Protein AF-A0A2J6WY31-F1 (afdb_monomer)

Organism: NCBI:txid152260

Nearest PDB structures (foldseek):
  6tn9-assembly1_A  TM=7.460E-01  e=1.253E-01  Homo sapiens
  5ap3-assembly1_A  TM=7.441E-01  e=1.058E-01  Homo sapiens
  3hmo-assembly1_A  TM=7.395E-01  e=1.119E-01  Homo sapiens
  5ei2-assembly1_A  TM=7.445E-01  e=1.758E-01  Homo sapiens
  3byv-assembly1_A  TM=5.896E-01  e=8.076E-01  Toxoplasma gondii

Solvent-accessible surface area (backbone atoms only — not comparable to full-atom values): 6994 Å² total; per-residue (Å²): 140,82,85,80,75,83,77,82,76,85,81,77,67,91,77,74,76,77,62,53,23,27,25,81,85,79,57,51,80,40,54,57,87,50,57,52,31,96,86,77,66,46,66,27,59,50,62,60,94,50,93,86,51,82,62,45,31,37,35,58,46,79,73,47,76,55,100,76,35,38,33,26,34,24,30,41,88,89,62,54,79,43,82,46,72,48,81,71,90,80,66,90,48,72,65,61,40,51,55,50,51,52,54,56,54,56,61,75,79,109

Secondary structure (DSSP, 8-state):
----PPPPP----TT----EEE-TTT--EEETT-SB-TTT--B-SEE-S-TT---EEEEEEEEEEETTEEEEEEE-SS--EEEEEPP----SSHHHHHHHHHHHHHTT--

Sequence (110 aa):
MASHRPSPALNQSPGAEVTSILCPICLKPNLRRARFCQHCGHDVVLNNDQPSDHRRYVITRIIKRGGQGAVYEGIDQDGNIYAIKEMLDRFTDPKERAEAVERFNAEAEL

Foldseek 3Di:
DDDDDDDDPPPPDPPPDQQWFAAPPPGDIDGPPDQADPPPRDGQWDWDPDPPTPWTKGFRAWPDQDPQGTWTWIATPVGDIDIDTDGDQPDPDPVVSVVSVVVVVVVVVD

InterPro domains:
  IPR011009 Protein kinase-like domain superfamily [SSF56112] (46-110)

Mean predicted aligned error: 8.9 Å

Radius of gyration: 17.77 Å; Cα contacts (8 Å, |Δi|>4): 141; chains: 1; bounding box: 35×63×42 Å

Structure (mmCIF, N/CA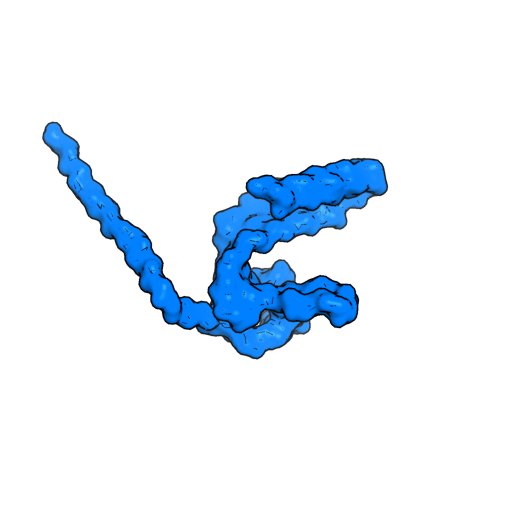/C/O backbone):
data_AF-A0A2J6WY31-F1
#
_entry.id   AF-A0A2J6WY31-F1
#
loop_
_atom_site.group_PDB
_atom_site.id
_atom_site.type_symbol
_atom_site.label_atom_id
_atom_site.label_alt_id
_atom_site.label_comp_id
_atom_site.label_asym_id
_atom_site.label_entity_id
_atom_site.label_seq_id
_atom_site.pdbx_PDB_ins_code
_atom_site.Cartn_x
_atom_site.Cartn_y
_atom_site.Cartn_z
_atom_site.occupancy
_atom_site.B_iso_or_equiv
_atom_site.auth_seq_id
_atom_site.auth_comp_id
_atom_site.auth_asym_id
_atom_site.auth_atom_id
_atom_site.pdbx_PDB_model_num
ATOM 1 N N . MET A 1 1 ? -1.862 44.546 15.085 1.00 41.75 1 MET A N 1
ATOM 2 C CA . MET A 1 1 ? -2.451 43.612 16.068 1.00 41.75 1 MET A CA 1
ATOM 3 C C . MET A 1 1 ? -3.000 42.417 15.301 1.00 41.75 1 MET A C 1
ATOM 5 O O . MET A 1 1 ? -4.084 42.515 14.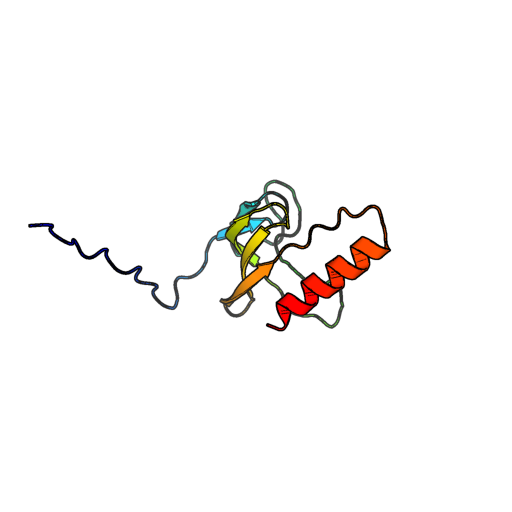748 1.00 41.75 1 MET A O 1
ATOM 9 N N . ALA A 1 2 ? -2.217 41.347 15.156 1.00 37.59 2 ALA A N 1
ATOM 10 C CA . ALA A 1 2 ? -2.643 40.130 14.466 1.00 37.59 2 ALA A CA 1
ATOM 11 C C . ALA A 1 2 ? -2.892 39.050 15.522 1.00 37.59 2 ALA A C 1
ATOM 13 O O . ALA A 1 2 ? -1.960 38.588 16.177 1.00 37.59 2 ALA A O 1
ATOM 14 N N . SER A 1 3 ? -4.162 38.710 15.743 1.00 37.09 3 SER A N 1
ATOM 15 C CA . SER A 1 3 ? -4.558 37.630 16.643 1.00 37.09 3 SER A CA 1
ATOM 16 C C . SER A 1 3 ? -4.146 36.286 16.052 1.00 37.09 3 SER A C 1
ATOM 18 O O . SER A 1 3 ? -4.791 35.781 15.134 1.00 37.09 3 SER A O 1
ATOM 20 N N . HIS A 1 4 ? -3.102 35.678 16.611 1.00 39.62 4 HIS A N 1
ATOM 21 C CA . HIS A 1 4 ? -2.869 34.249 16.452 1.00 39.62 4 HIS A CA 1
ATOM 22 C C . HIS A 1 4 ? -3.954 33.487 17.216 1.00 39.62 4 HIS A C 1
ATOM 24 O O . HIS A 1 4 ? -3.987 33.487 18.444 1.00 39.62 4 HIS A O 1
ATOM 30 N N . ARG A 1 5 ? -4.859 32.841 16.477 1.00 43.09 5 ARG A N 1
ATOM 31 C CA . ARG A 1 5 ? -5.682 31.760 17.022 1.00 43.09 5 ARG A CA 1
ATOM 32 C C . ARG A 1 5 ? -4.810 30.503 17.095 1.00 43.09 5 ARG A C 1
ATOM 34 O O . ARG A 1 5 ? -4.271 30.113 16.058 1.00 43.09 5 ARG A O 1
ATOM 41 N N . PRO A 1 6 ? -4.662 29.855 18.259 1.00 41.66 6 PRO A N 1
ATOM 42 C CA . PRO A 1 6 ? -4.061 28.533 18.301 1.00 41.66 6 PRO A CA 1
ATOM 43 C C . PRO A 1 6 ? -5.003 27.546 17.596 1.00 41.66 6 PRO A C 1
ATOM 45 O O . PRO A 1 6 ? -6.194 27.478 17.899 1.00 41.66 6 PRO A O 1
ATOM 48 N N . SER A 1 7 ? -4.471 26.820 16.611 1.00 50.03 7 SER A N 1
ATOM 49 C CA . SER A 1 7 ? -5.164 25.681 16.001 1.00 50.03 7 SER A CA 1
ATOM 50 C C . SER A 1 7 ? -5.282 24.566 17.045 1.00 50.03 7 SER A C 1
ATOM 52 O O . SER A 1 7 ? -4.292 24.301 17.730 1.00 50.03 7 SER A O 1
ATOM 54 N N . PRO A 1 8 ? -6.446 23.914 17.206 1.00 44.41 8 PRO A N 1
ATOM 55 C CA . PRO A 1 8 ? -6.565 22.811 18.144 1.00 44.41 8 PRO A CA 1
ATOM 56 C C . PRO A 1 8 ? -5.715 21.643 17.642 1.00 44.41 8 PRO A C 1
ATOM 58 O O . PRO A 1 8 ? -5.865 21.182 16.510 1.00 44.41 8 PRO A O 1
ATOM 61 N N . ALA A 1 9 ? -4.790 21.208 18.495 1.00 42.41 9 ALA A N 1
ATOM 62 C CA . ALA A 1 9 ? -3.976 20.024 18.298 1.00 42.41 9 ALA A CA 1
ATOM 63 C C . ALA A 1 9 ? -4.865 18.828 17.923 1.00 42.41 9 ALA A C 1
ATOM 65 O O . ALA A 1 9 ? -5.881 18.570 18.572 1.00 42.41 9 ALA A O 1
ATOM 66 N N . LEU A 1 10 ? -4.471 18.105 16.872 1.00 44.62 10 LEU A N 1
ATOM 67 C CA . LEU A 1 10 ? -5.038 16.808 16.521 1.00 44.62 10 LEU A CA 1
ATOM 68 C C . LEU A 1 10 ? -4.778 15.852 17.688 1.00 44.62 10 LEU A C 1
ATOM 70 O O . LEU A 1 10 ? -3.690 15.300 17.830 1.00 44.62 10 LEU A O 1
ATOM 74 N N . ASN A 1 11 ? -5.782 15.715 18.547 1.00 43.00 11 ASN A N 1
ATOM 75 C CA . ASN A 1 11 ? -5.812 14.781 19.657 1.00 43.00 11 ASN A CA 1
ATOM 76 C C . ASN A 1 11 ? -5.900 13.357 19.088 1.00 43.00 11 ASN A C 1
ATOM 78 O O . ASN A 1 11 ? -6.990 12.845 18.839 1.00 43.00 11 ASN A O 1
ATOM 82 N N . GLN A 1 12 ? -4.753 12.742 18.801 1.00 46.56 12 GLN A N 1
ATOM 83 C CA . GLN A 1 12 ? -4.685 11.331 18.434 1.00 46.56 12 GLN A CA 1
ATOM 84 C C . GLN A 1 12 ? -4.733 10.515 19.724 1.00 46.56 12 GLN A C 1
ATOM 86 O O . GLN A 1 12 ? -3.721 10.309 20.389 1.00 46.56 12 GLN A O 1
ATOM 91 N N . SER A 1 13 ? -5.939 10.099 20.109 1.00 45.62 13 SER A N 1
ATOM 92 C CA . SER A 1 13 ? -6.132 9.129 21.182 1.00 45.62 13 SER A CA 1
ATOM 93 C C . SER A 1 13 ? -5.458 7.804 20.795 1.00 45.62 13 SER A C 1
ATOM 95 O O . SER A 1 13 ? -5.777 7.261 19.733 1.00 45.62 13 SER A O 1
ATOM 97 N N . PRO A 1 14 ? -4.552 7.253 21.621 1.00 43.06 14 PRO A N 1
ATOM 98 C CA . PRO A 1 14 ? -3.996 5.931 21.378 1.00 43.06 14 PRO A CA 1
ATOM 99 C C . PRO A 1 14 ? -5.109 4.906 21.631 1.00 43.06 14 PRO A C 1
ATOM 101 O O . PRO A 1 14 ? -5.586 4.771 22.755 1.00 43.06 14 PRO A O 1
ATOM 104 N N . GLY A 1 15 ? -5.572 4.233 20.574 1.00 49.56 15 GLY A N 1
ATOM 105 C CA . GLY A 1 15 ? -6.553 3.144 20.676 1.00 49.56 15 GLY A CA 1
ATOM 106 C C . GLY A 1 15 ? -7.874 3.334 19.927 1.00 49.56 15 GLY A C 1
ATOM 107 O O . GLY A 1 15 ? -8.806 2.574 20.180 1.00 49.56 15 GLY A O 1
ATOM 108 N N . ALA A 1 16 ? -7.999 4.306 19.015 1.00 57.19 16 ALA A N 1
ATOM 109 C CA . ALA A 1 16 ? -9.161 4.338 18.126 1.00 57.19 16 ALA A CA 1
ATOM 110 C C . ALA A 1 16 ? -9.137 3.089 17.226 1.00 57.19 16 ALA A C 1
ATOM 112 O O . ALA A 1 16 ? -8.269 2.953 16.365 1.00 57.19 16 ALA A O 1
ATOM 113 N N . GLU A 1 17 ? -10.061 2.155 17.460 1.00 76.94 17 GLU A N 1
ATOM 114 C CA . GLU A 1 17 ? -10.167 0.939 16.661 1.00 76.94 17 GLU A CA 1
ATOM 115 C C . GLU A 1 17 ? -10.433 1.323 15.198 1.00 76.94 17 GLU A C 1
ATOM 117 O O . GLU A 1 17 ? -11.441 1.951 14.867 1.00 76.94 17 GLU A O 1
ATOM 122 N N . VAL A 1 18 ? -9.517 0.961 14.301 1.00 84.94 18 VAL A N 1
ATOM 123 C CA . VAL A 1 18 ? -9.741 1.103 12.862 1.00 84.94 18 VAL A CA 1
ATOM 124 C C . VAL A 1 18 ? -10.913 0.196 12.494 1.00 84.94 18 VAL A C 1
ATOM 126 O O . VAL A 1 18 ? -10.842 -1.007 12.689 1.00 84.94 18 VAL A O 1
ATOM 129 N N . THR A 1 19 ? -12.009 0.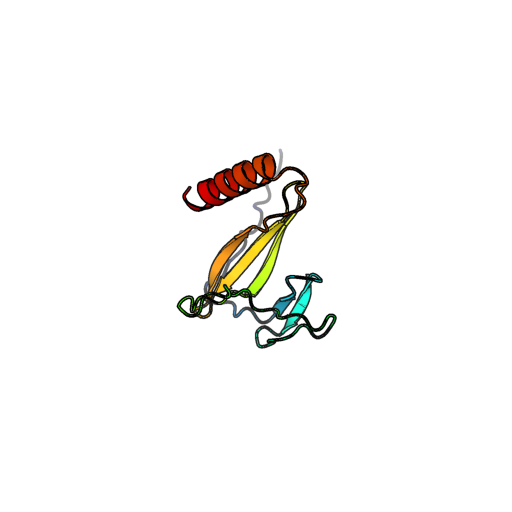732 11.965 1.00 91.50 19 THR A N 1
ATOM 130 C CA . THR A 1 19 ? -13.186 -0.077 11.574 1.00 91.50 19 THR A CA 1
ATOM 131 C C . THR A 1 19 ? -13.343 -0.210 10.059 1.00 91.50 19 THR A C 1
ATOM 133 O O . THR A 1 19 ? -14.063 -1.090 9.575 1.00 91.50 19 THR A O 1
ATOM 136 N N . SER A 1 20 ? -12.625 0.619 9.297 1.00 95.19 20 SER A N 1
ATOM 137 C CA . SER A 1 20 ? -12.658 0.657 7.835 1.00 95.19 20 SER A CA 1
ATOM 138 C C . SER A 1 20 ? -11.254 0.623 7.239 1.00 95.19 20 SER A C 1
ATOM 140 O O . SER A 1 20 ? -10.309 1.141 7.829 1.00 95.19 20 SER A O 1
ATOM 142 N N . ILE A 1 21 ? -11.139 -0.013 6.077 1.00 97.19 21 ILE A N 1
ATOM 143 C CA . ILE A 1 21 ? -9.900 -0.178 5.311 1.00 97.19 21 ILE A CA 1
ATOM 144 C C . ILE A 1 21 ? -10.163 0.139 3.838 1.00 97.19 21 ILE A C 1
ATOM 146 O O . ILE A 1 21 ? -11.312 0.151 3.394 1.00 97.19 21 ILE A O 1
ATOM 150 N N . LEU A 1 22 ? -9.115 0.370 3.057 1.00 97.88 22 LEU A N 1
ATOM 151 C CA . LEU A 1 22 ? -9.197 0.594 1.617 1.00 97.88 22 LEU A CA 1
ATOM 152 C C . LEU A 1 22 ? -8.736 -0.647 0.855 1.00 97.88 22 LEU A C 1
ATOM 154 O O . LEU A 1 22 ? -7.769 -1.304 1.229 1.00 97.88 22 LEU A O 1
ATOM 158 N N . CYS A 1 23 ? -9.406 -0.941 -0.258 1.00 97.19 23 CYS A N 1
ATOM 159 C CA . CYS A 1 23 ? -8.922 -1.948 -1.198 1.00 97.19 23 CYS A CA 1
ATOM 160 C C . CYS A 1 23 ? -7.631 -1.463 -1.887 1.00 97.19 23 CYS A C 1
ATOM 162 O O . CYS A 1 23 ? -7.635 -0.354 -2.420 1.00 97.19 23 CYS A O 1
ATOM 164 N N . PRO A 1 24 ? -6.566 -2.276 -1.9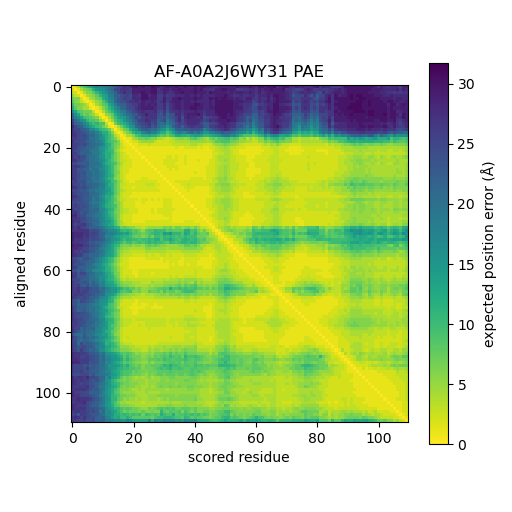80 1.00 94.62 24 PRO A N 1
ATOM 165 C CA . PRO A 1 24 ? -5.319 -1.859 -2.627 1.00 94.62 24 PRO A CA 1
ATOM 166 C C . PRO A 1 24 ? -5.467 -1.639 -4.138 1.00 94.62 24 PRO A C 1
ATOM 168 O O . PRO A 1 24 ? -4.708 -0.879 -4.725 1.00 94.62 24 PRO A O 1
ATOM 171 N N . ILE A 1 25 ? -6.477 -2.252 -4.763 1.00 94.81 25 ILE A N 1
ATOM 172 C CA . ILE A 1 25 ? -6.687 -2.195 -6.214 1.00 94.81 25 ILE A CA 1
ATOM 173 C C . ILE A 1 25 ? -7.609 -1.043 -6.619 1.00 94.81 25 ILE A C 1
ATOM 175 O O . ILE A 1 25 ? -7.283 -0.256 -7.501 1.00 94.81 25 ILE A O 1
ATOM 179 N N . CYS A 1 26 ? -8.783 -0.930 -5.990 1.00 96.50 26 CYS A N 1
ATOM 180 C CA . CYS A 1 26 ? -9.788 0.071 -6.374 1.00 96.50 26 CYS A CA 1
ATOM 181 C C . CYS A 1 26 ? -9.972 1.201 -5.356 1.00 96.50 26 CYS A C 1
ATOM 183 O O . CYS A 1 26 ? -10.711 2.144 -5.633 1.00 96.50 26 CYS A O 1
ATOM 185 N N . LEU A 1 27 ? -9.335 1.099 -4.181 1.00 96.00 27 LEU A N 1
ATOM 186 C CA . LEU A 1 27 ? -9.312 2.110 -3.110 1.00 96.00 27 LEU A CA 1
ATOM 187 C C . LEU A 1 27 ? -10.669 2.433 -2.497 1.00 96.00 27 LEU A C 1
ATOM 189 O O . LEU A 1 27 ? -10.783 3.354 -1.692 1.00 96.00 27 LEU A O 1
ATOM 193 N N . LYS A 1 28 ? -11.706 1.674 -2.851 1.00 97.81 28 LYS A N 1
ATOM 194 C CA . LYS A 1 28 ? -13.013 1.815 -2.224 1.00 97.81 28 LYS A CA 1
ATOM 195 C C . LYS A 1 28 ? -12.962 1.292 -0.782 1.00 97.81 28 LYS A C 1
ATOM 197 O O . LYS A 1 28 ? -12.291 0.278 -0.534 1.00 97.81 28 LYS A O 1
ATOM 202 N N . PRO A 1 29 ? -13.688 1.936 0.149 1.00 97.69 29 PRO A N 1
ATOM 203 C CA . PRO A 1 29 ? -13.772 1.488 1.531 1.00 97.69 29 PRO A CA 1
ATOM 204 C C . PRO A 1 29 ? -14.351 0.077 1.658 1.00 97.69 29 PRO A C 1
ATOM 206 O O . PRO A 1 29 ? -15.258 -0.309 0.921 1.00 97.69 29 PRO A O 1
ATOM 209 N N . ASN A 1 30 ? -13.829 -0.681 2.613 1.00 97.94 30 ASN A N 1
ATOM 210 C CA . ASN A 1 30 ? -14.288 -2.000 3.030 1.00 97.94 30 ASN A CA 1
ATOM 211 C C . ASN A 1 30 ? -14.267 -2.086 4.564 1.00 97.94 30 ASN A C 1
ATOM 213 O O . ASN A 1 30 ? -13.629 -1.277 5.241 1.00 97.94 30 ASN A O 1
ATOM 217 N N . LEU A 1 31 ? -14.969 -3.074 5.122 1.00 96.00 31 LEU A N 1
ATOM 218 C CA . LEU A 1 31 ? -14.899 -3.378 6.555 1.00 96.00 31 LEU A CA 1
ATOM 219 C C . LEU A 1 31 ? -13.498 -3.877 6.917 1.00 96.00 31 LEU A C 1
ATOM 221 O O . LEU A 1 31 ? -12.926 -4.650 6.154 1.00 96.00 31 LEU A O 1
ATOM 225 N N . ARG A 1 32 ? -12.986 -3.545 8.110 1.00 93.12 32 ARG A N 1
ATOM 226 C CA . ARG A 1 32 ? -11.662 -4.028 8.556 1.00 93.12 32 ARG A CA 1
ATOM 227 C C . ARG A 1 32 ? -11.508 -5.552 8.517 1.00 93.12 32 ARG A C 1
ATOM 229 O O . ARG A 1 32 ? -10.431 -6.052 8.231 1.00 93.12 32 ARG A O 1
ATOM 236 N N . ARG A 1 33 ? -12.587 -6.293 8.779 1.00 92.56 33 ARG A N 1
ATOM 237 C CA . ARG A 1 33 ? -12.603 -7.766 8.742 1.00 92.56 33 ARG A CA 1
ATOM 238 C C . ARG A 1 33 ? -12.784 -8.366 7.341 1.00 92.56 33 ARG A C 1
ATOM 240 O O . ARG A 1 33 ? -12.911 -9.582 7.222 1.00 92.56 33 ARG A O 1
ATOM 247 N N . ALA A 1 34 ? -12.919 -7.545 6.299 1.00 94.81 34 ALA A N 1
ATOM 248 C CA . ALA A 1 34 ? -13.090 -8.049 4.944 1.00 94.81 34 ALA A CA 1
ATOM 249 C C . ALA A 1 34 ? -11.785 -8.695 4.466 1.00 94.81 34 ALA A C 1
ATOM 251 O O . ALA A 1 34 ? -10.713 -8.130 4.645 1.00 94.81 34 ALA A O 1
ATOM 252 N N . ARG A 1 35 ? -11.891 -9.866 3.832 1.00 94.25 35 ARG A N 1
ATOM 253 C CA . ARG A 1 35 ? -10.779 -10.487 3.098 1.00 94.25 35 ARG A CA 1
ATOM 254 C C . ARG A 1 35 ? -10.804 -10.125 1.615 1.00 94.25 35 ARG A C 1
ATOM 256 O O . ARG A 1 35 ? -9.765 -9.907 1.020 1.00 94.25 35 ARG A O 1
ATOM 263 N N . PHE A 1 36 ? -11.992 -10.007 1.030 1.00 97.38 36 PHE A N 1
ATOM 264 C CA . PHE A 1 36 ? -12.167 -9.641 -0.374 1.00 97.38 36 PHE A CA 1
ATOM 265 C C . PHE A 1 36 ? -12.927 -8.326 -0.495 1.00 97.38 36 PHE A C 1
ATOM 267 O O . PHE A 1 36 ? -13.847 -8.051 0.278 1.00 97.38 36 PHE A O 1
ATOM 274 N N . CYS A 1 37 ? -12.553 -7.521 -1.485 1.00 98.19 37 CYS A N 1
ATOM 275 C CA . CYS A 1 37 ? -13.199 -6.253 -1.760 1.00 98.19 37 CYS A CA 1
ATOM 276 C C . CYS A 1 37 ? -14.623 -6.476 -2.277 1.00 98.19 37 CYS A C 1
ATOM 278 O O . CYS A 1 37 ? -14.812 -7.086 -3.330 1.00 98.19 37 CYS A O 1
ATOM 280 N N . GLN A 1 38 ? -15.616 -5.869 -1.626 1.00 97.88 38 GLN A N 1
ATOM 281 C CA . GLN A 1 38 ? -17.022 -5.960 -2.046 1.00 97.88 38 GLN A CA 1
ATOM 282 C C . GLN A 1 38 ? -17.322 -5.283 -3.399 1.00 97.88 38 GLN A C 1
ATOM 284 O O . GLN A 1 38 ? -18.432 -5.381 -3.911 1.00 97.88 38 GLN A O 1
ATOM 289 N N . HIS A 1 39 ? -16.355 -4.554 -3.966 1.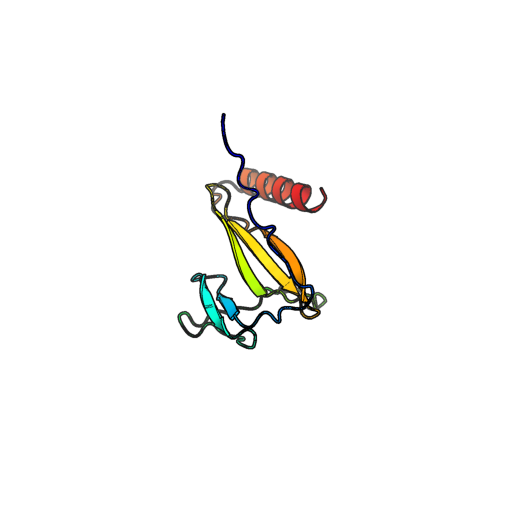00 97.94 39 HIS A N 1
ATOM 290 C CA . HIS A 1 39 ? -16.531 -3.793 -5.202 1.00 97.94 39 HIS A CA 1
ATOM 291 C C . HIS A 1 39 ? -15.765 -4.358 -6.401 1.00 97.94 39 HIS A C 1
ATOM 293 O O . HIS A 1 39 ? -16.230 -4.189 -7.524 1.00 97.94 39 HIS A O 1
ATOM 299 N N . CYS A 1 40 ? -14.593 -4.966 -6.191 1.00 98.12 40 CYS A N 1
ATOM 300 C CA . CYS A 1 40 ? -13.762 -5.505 -7.277 1.00 98.12 40 CYS A CA 1
ATOM 301 C C . CYS A 1 40 ? -13.274 -6.944 -7.049 1.00 98.12 40 CYS A C 1
ATOM 303 O O . CYS A 1 40 ? -12.507 -7.447 -7.866 1.00 98.12 40 CYS A O 1
ATOM 305 N N . GLY A 1 41 ? -13.654 -7.591 -5.942 1.00 97.44 41 GLY A N 1
ATOM 306 C CA . GLY A 1 41 ? -13.345 -8.996 -5.650 1.00 97.44 41 GLY A CA 1
ATOM 307 C C . GLY A 1 41 ? -11.895 -9.315 -5.264 1.00 97.44 41 GLY A C 1
ATOM 308 O O . GLY A 1 41 ? -11.627 -10.440 -4.860 1.00 97.44 41 GLY A O 1
ATOM 309 N N . HIS A 1 42 ? -10.967 -8.358 -5.349 1.00 96.56 42 HIS A N 1
ATOM 310 C CA . HIS A 1 42 ? -9.558 -8.585 -5.010 1.00 96.56 42 HIS A CA 1
ATOM 311 C C . HIS A 1 42 ? -9.338 -8.712 -3.502 1.00 96.56 42 HIS A C 1
ATOM 313 O O . HIS A 1 42 ? -10.101 -8.138 -2.717 1.00 96.56 42 HIS A O 1
ATOM 319 N N . ASP A 1 43 ? -8.279 -9.425 -3.113 1.00 95.56 43 ASP A N 1
ATOM 320 C CA . ASP A 1 43 ? -7.830 -9.474 -1.722 1.00 95.56 43 ASP A CA 1
ATOM 321 C C . ASP A 1 43 ? -7.516 -8.048 -1.235 1.00 95.56 43 ASP A C 1
ATOM 323 O O . ASP A 1 43 ? -6.923 -7.237 -1.955 1.00 95.56 43 ASP A O 1
ATOM 327 N N . VAL A 1 44 ? -8.006 -7.706 -0.045 1.00 96.44 44 VAL A N 1
ATOM 328 C CA . VAL A 1 44 ? -7.733 -6.405 0.588 1.00 96.44 44 VAL A CA 1
ATOM 329 C C . VAL A 1 44 ? -6.588 -6.477 1.591 1.00 96.44 44 VAL A C 1
ATOM 331 O O . VAL A 1 44 ? -6.123 -5.437 2.055 1.00 96.44 44 VAL A O 1
ATOM 334 N N . VAL A 1 45 ? -6.134 -7.687 1.911 1.00 94.81 45 VAL A N 1
ATOM 335 C CA . VAL A 1 45 ? -4.990 -7.942 2.771 1.00 94.81 45 VAL A CA 1
ATOM 336 C C . VAL A 1 45 ? -3.739 -7.998 1.907 1.00 94.81 45 VAL A C 1
ATOM 338 O O . VAL A 1 45 ? -3.617 -8.818 1.003 1.00 94.81 45 VAL A O 1
ATOM 341 N N . LEU A 1 46 ? -2.786 -7.128 2.216 1.00 93.00 46 LEU A N 1
ATOM 342 C CA . LEU A 1 46 ? -1.453 -7.164 1.643 1.00 93.00 46 LEU A CA 1
ATOM 343 C C . LEU A 1 46 ? -0.641 -8.235 2.364 1.00 93.00 46 LEU A C 1
ATOM 345 O O . LEU A 1 46 ? -0.421 -8.172 3.578 1.00 93.00 46 LEU A O 1
ATOM 349 N N . ASN A 1 47 ? -0.214 -9.228 1.604 1.00 86.06 47 ASN A N 1
ATOM 350 C CA . ASN A 1 47 ? 0.612 -10.337 2.035 1.00 86.06 47 ASN A CA 1
ATOM 351 C C . ASN A 1 47 ? 1.716 -10.563 1.000 1.00 86.06 47 ASN A C 1
ATOM 353 O O . ASN A 1 47 ? 1.556 -10.257 -0.178 1.00 86.06 47 ASN A O 1
ATOM 357 N N . ASN A 1 48 ? 2.849 -11.087 1.452 1.00 73.94 48 ASN A N 1
ATOM 358 C CA . ASN A 1 48 ? 3.834 -11.631 0.530 1.00 73.94 48 ASN A CA 1
ATOM 359 C C . ASN A 1 48 ? 3.454 -13.084 0.230 1.00 73.94 48 ASN A C 1
ATOM 361 O O . ASN A 1 48 ? 3.077 -13.823 1.140 1.00 73.94 48 ASN A O 1
ATOM 365 N N . ASP A 1 49 ? 3.609 -13.513 -1.023 1.00 71.69 49 ASP A N 1
ATOM 366 C CA . ASP A 1 49 ? 3.315 -14.889 -1.462 1.00 71.69 49 ASP A CA 1
ATOM 367 C C . ASP A 1 49 ? 4.328 -15.930 -0.943 1.00 71.69 49 ASP A C 1
ATOM 369 O O . ASP A 1 49 ? 4.264 -17.113 -1.280 1.00 71.69 49 ASP A O 1
ATOM 373 N N . GLN A 1 50 ? 5.291 -15.515 -0.116 1.00 78.88 50 GLN A N 1
ATOM 374 C CA . GLN A 1 50 ? 6.302 -16.404 0.440 1.00 78.88 50 GLN A CA 1
ATOM 375 C C . GLN A 1 50 ? 5.726 -17.175 1.647 1.00 78.88 50 GLN A C 1
ATOM 377 O O . GLN A 1 50 ? 5.271 -16.538 2.596 1.00 78.88 50 GLN A O 1
ATOM 382 N N . PRO A 1 51 ? 5.764 -18.525 1.676 1.00 78.38 51 PRO A N 1
ATOM 383 C CA . PRO A 1 51 ? 5.111 -19.320 2.728 1.00 78.38 51 PRO A CA 1
ATOM 384 C C . PRO A 1 51 ? 5.576 -19.028 4.162 1.00 78.38 51 PRO A C 1
ATOM 386 O O . PRO A 1 51 ? 4.816 -19.230 5.105 1.00 78.38 51 PRO A O 1
ATOM 389 N N . SER A 1 52 ? 6.817 -18.569 4.326 1.00 86.12 52 SER A N 1
ATOM 390 C CA . SER A 1 52 ? 7.413 -18.185 5.609 1.00 86.12 52 SER A CA 1
ATOM 391 C C . SER A 1 52 ? 7.017 -16.780 6.074 1.00 86.12 52 SER A C 1
ATOM 393 O O . SER A 1 52 ? 7.300 -16.415 7.215 1.00 86.12 52 SER A O 1
ATOM 395 N N . ASP A 1 53 ? 6.384 -15.974 5.217 1.00 85.44 53 ASP A N 1
ATOM 396 C CA . ASP A 1 53 ? 5.994 -14.613 5.554 1.00 85.44 53 ASP A CA 1
ATOM 397 C C . ASP A 1 53 ? 4.560 -14.567 6.094 1.00 85.44 53 ASP A C 1
ATOM 399 O O . ASP A 1 53 ? 3.559 -14.631 5.370 1.00 85.44 53 ASP A O 1
ATOM 403 N N . HIS A 1 54 ? 4.460 -14.433 7.412 1.00 85.94 54 HIS A N 1
ATOM 404 C CA . HIS A 1 54 ? 3.189 -14.327 8.124 1.00 85.94 54 HIS A CA 1
ATOM 405 C C . HIS A 1 54 ? 2.682 -12.883 8.250 1.00 85.94 54 HIS A C 1
ATOM 407 O O . HIS A 1 54 ? 1.604 -12.667 8.808 1.00 85.94 54 HIS A O 1
ATOM 413 N N . ARG A 1 55 ? 3.412 -11.886 7.729 1.00 88.81 55 ARG A N 1
ATOM 414 C CA . ARG A 1 55 ? 3.002 -10.481 7.820 1.00 88.81 55 ARG A CA 1
ATOM 415 C C . ARG A 1 55 ? 1.767 -10.236 6.964 1.00 88.81 55 ARG A C 1
ATOM 417 O O . ARG A 1 55 ? 1.666 -10.707 5.829 1.00 88.81 55 ARG A O 1
ATOM 424 N N . ARG A 1 56 ? 0.797 -9.529 7.535 1.00 92.50 56 ARG A N 1
ATOM 425 C CA . ARG A 1 56 ? -0.467 -9.175 6.885 1.00 92.50 56 ARG A CA 1
ATOM 426 C C . ARG A 1 56 ? -0.749 -7.728 7.210 1.00 92.50 56 ARG A C 1
ATOM 428 O O . ARG A 1 56 ? -0.759 -7.378 8.387 1.00 92.50 56 ARG A O 1
ATOM 435 N N . TYR A 1 57 ? -0.996 -6.934 6.181 1.00 95.25 57 TYR A N 1
ATOM 436 C CA . TYR A 1 57 ? -1.299 -5.522 6.333 1.0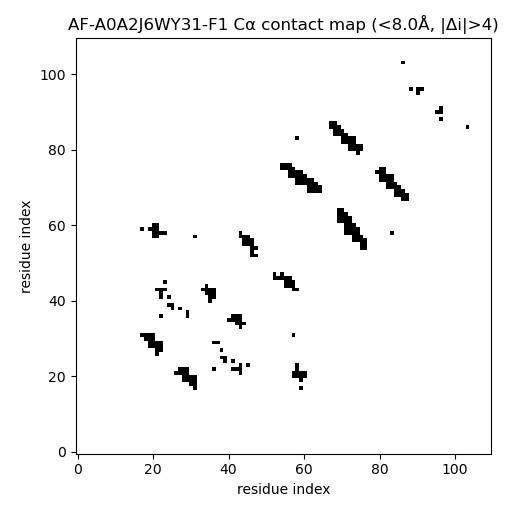0 95.25 57 TYR A CA 1
ATOM 437 C C . TYR A 1 57 ? -2.606 -5.171 5.641 1.00 95.25 57 TYR A C 1
ATOM 439 O O . TYR A 1 57 ? -2.986 -5.786 4.647 1.00 95.25 57 TYR A O 1
ATOM 447 N N . VAL A 1 58 ? -3.279 -4.143 6.138 1.00 96.75 58 VAL A N 1
ATOM 448 C CA . VAL A 1 58 ? -4.433 -3.527 5.475 1.00 96.75 58 VAL A CA 1
ATOM 449 C C . VAL A 1 58 ? -4.208 -2.028 5.369 1.00 96.75 58 VAL A C 1
ATOM 451 O O . VAL A 1 58 ? -3.652 -1.420 6.279 1.00 96.75 58 VAL A O 1
ATOM 454 N N . ILE A 1 59 ? -4.639 -1.423 4.263 1.00 97.50 59 ILE A N 1
ATOM 455 C CA . ILE A 1 59 ? -4.520 0.024 4.053 1.00 97.50 59 ILE A CA 1
ATOM 456 C C . ILE A 1 59 ? -5.652 0.733 4.796 1.00 97.50 59 ILE A C 1
ATOM 458 O O . ILE A 1 59 ? -6.817 0.399 4.602 1.00 97.50 59 ILE A O 1
ATOM 462 N N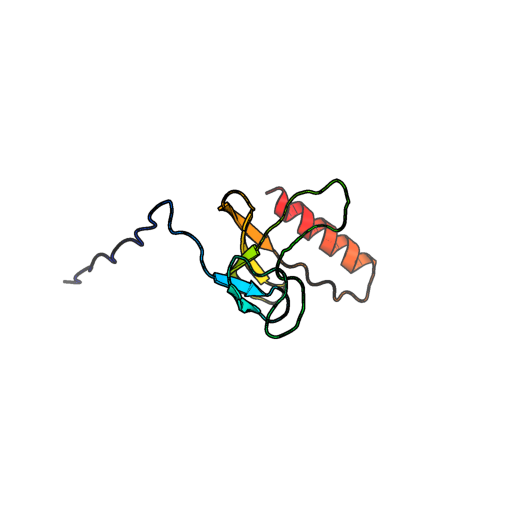 . THR A 1 60 ? -5.339 1.748 5.594 1.00 97.31 60 THR A N 1
ATOM 463 C CA . THR A 1 60 ? -6.332 2.570 6.307 1.00 97.31 60 THR A CA 1
ATOM 464 C C . THR A 1 60 ? -6.633 3.863 5.558 1.00 97.31 60 THR A C 1
ATOM 466 O O . THR A 1 60 ? -7.788 4.278 5.467 1.00 97.31 60 THR A O 1
ATOM 469 N N . ARG A 1 61 ? -5.609 4.498 4.973 1.00 96.50 61 ARG A N 1
ATOM 470 C CA . ARG A 1 61 ? -5.757 5.739 4.201 1.00 96.50 61 ARG A CA 1
ATOM 471 C C . ARG A 1 61 ? -4.612 5.968 3.224 1.00 96.50 61 ARG A C 1
ATOM 473 O O . ARG A 1 61 ? -3.527 5.409 3.336 1.00 96.50 61 ARG A O 1
ATOM 480 N N . ILE A 1 62 ? -4.850 6.867 2.277 1.00 96.62 62 ILE A N 1
ATOM 481 C CA . ILE A 1 62 ? -3.827 7.375 1.362 1.00 96.62 62 ILE A CA 1
ATOM 482 C C . ILE A 1 62 ? -3.055 8.490 2.079 1.00 96.62 62 ILE A C 1
ATOM 484 O O . ILE A 1 62 ? -3.667 9.445 2.555 1.00 96.62 62 ILE A O 1
ATOM 488 N N . ILE A 1 63 ? -1.725 8.387 2.139 1.00 96.31 63 ILE A N 1
ATOM 489 C CA . ILE A 1 63 ? -0.852 9.461 2.641 1.00 96.31 63 ILE A CA 1
ATOM 490 C C . ILE A 1 63 ? -0.503 10.412 1.495 1.00 96.31 63 ILE A C 1
ATOM 492 O O . ILE A 1 63 ? -0.650 11.626 1.624 1.00 96.31 63 ILE A O 1
ATOM 496 N N . LYS A 1 64 ? -0.042 9.871 0.360 1.00 94.25 64 LYS A N 1
ATOM 497 C CA . LYS A 1 64 ? 0.387 10.658 -0.804 1.00 94.25 64 LYS A CA 1
ATOM 498 C C . LYS A 1 64 ? 0.251 9.865 -2.101 1.00 94.25 64 LYS A C 1
ATOM 500 O O . LYS A 1 64 ? 0.370 8.645 -2.102 1.00 94.25 64 LYS A O 1
ATOM 505 N N . ARG A 1 65 ? 0.060 10.572 -3.218 1.00 92.50 65 ARG A N 1
ATOM 506 C CA . ARG A 1 65 ? 0.124 10.036 -4.588 1.00 92.50 65 ARG A CA 1
ATOM 507 C C . ARG A 1 65 ? 0.940 10.950 -5.488 1.00 92.50 65 ARG A C 1
ATOM 509 O O . ARG A 1 65 ? 0.857 12.168 -5.353 1.00 92.50 65 ARG A O 1
ATOM 516 N N . GLY A 1 66 ? 1.715 10.369 -6.398 1.00 87.25 66 GLY A N 1
ATOM 517 C CA . GLY A 1 66 ? 2.523 11.105 -7.365 1.00 87.25 66 GLY A CA 1
ATOM 518 C C . GLY A 1 66 ? 3.038 10.222 -8.500 1.00 87.25 66 GLY A C 1
ATOM 519 O O . GLY A 1 66 ? 2.657 9.063 -8.632 1.00 87.25 66 GLY A O 1
ATOM 520 N N . GLY A 1 67 ? 3.932 10.772 -9.327 1.00 83.62 67 GLY A N 1
ATOM 521 C CA . GLY A 1 67 ? 4.437 10.084 -10.525 1.00 83.62 67 GLY A CA 1
ATOM 522 C C . GLY A 1 67 ? 5.228 8.796 -10.257 1.00 83.62 67 GLY A C 1
ATOM 523 O O . GLY A 1 67 ? 5.350 7.974 -11.160 1.00 83.62 67 GLY A O 1
ATOM 524 N N . GLN A 1 68 ? 5.731 8.615 -9.032 1.00 81.62 68 GLN A N 1
ATOM 525 C CA . GLN A 1 68 ? 6.500 7.439 -8.601 1.00 81.62 68 GLN A CA 1
ATOM 526 C C . GLN A 1 68 ? 5.647 6.394 -7.860 1.00 81.62 68 GLN A C 1
ATOM 528 O O . GLN A 1 68 ? 6.188 5.417 -7.359 1.00 81.62 68 GLN A O 1
ATOM 533 N N . GLY A 1 69 ? 4.330 6.604 -7.776 1.00 88.19 69 GLY A N 1
ATOM 534 C CA . GLY A 1 69 ? 3.407 5.724 -7.061 1.00 88.19 69 GLY A CA 1
ATOM 535 C C . GLY A 1 69 ? 2.706 6.422 -5.904 1.00 88.19 69 GLY A C 1
ATOM 536 O O . GLY A 1 69 ? 2.566 7.652 -5.864 1.00 88.19 69 GLY A O 1
ATOM 537 N N . ALA A 1 70 ? 2.238 5.614 -4.963 1.00 93.06 70 ALA A N 1
ATOM 538 C CA . ALA A 1 70 ? 1.509 6.060 -3.793 1.00 93.06 70 ALA A CA 1
ATOM 539 C C . ALA A 1 70 ? 2.180 5.600 -2.497 1.00 93.06 70 ALA A C 1
ATOM 541 O O . ALA A 1 70 ? 2.863 4.581 -2.449 1.00 93.06 70 ALA A O 1
ATOM 542 N N . VAL A 1 71 ? 1.948 6.366 -1.437 1.00 94.81 71 VAL A N 1
ATOM 543 C CA . VAL A 1 71 ? 2.262 5.981 -0.064 1.00 94.81 71 VAL A CA 1
ATOM 544 C C . VAL A 1 71 ? 0.948 5.930 0.696 1.00 94.81 71 VAL A C 1
ATOM 546 O O . VAL A 1 71 ? 0.145 6.870 0.634 1.00 94.81 71 VAL A O 1
ATOM 549 N N . TYR A 1 72 ? 0.736 4.840 1.411 1.00 96.88 72 TYR A N 1
ATOM 550 C CA . TYR A 1 72 ? -0.449 4.574 2.204 1.00 96.88 72 TYR A CA 1
ATOM 551 C C . TYR A 1 72 ? -0.072 4.434 3.673 1.00 96.88 72 TYR A C 1
ATOM 553 O O . TYR A 1 72 ? 1.044 4.047 4.005 1.00 96.88 72 TYR A O 1
ATOM 561 N N . GLU A 1 73 ? -1.017 4.737 4.548 1.00 97.31 73 GLU A N 1
ATOM 562 C CA . GLU A 1 73 ? -0.971 4.256 5.920 1.00 97.31 73 GLU A CA 1
ATOM 563 C C . GLU A 1 73 ? -1.600 2.867 5.920 1.00 97.31 73 GLU A C 1
ATOM 565 O O . GLU A 1 73 ? -2.653 2.658 5.305 1.00 97.31 73 GLU A O 1
ATOM 570 N N . GLY A 1 74 ? -0.958 1.925 6.592 1.00 96.25 74 GLY A N 1
ATOM 571 C CA . GLY A 1 74 ? -1.538 0.625 6.856 1.00 96.25 74 GLY A CA 1
ATOM 572 C C . GLY A 1 74 ? -1.273 0.169 8.274 1.00 96.25 74 GLY A C 1
ATOM 573 O O . GLY A 1 74 ? -0.446 0.742 8.981 1.00 96.25 74 GLY A O 1
ATOM 574 N N . ILE A 1 75 ? -1.998 -0.863 8.678 1.00 95.75 75 ILE A N 1
ATOM 575 C CA . ILE A 1 75 ? -1.819 -1.512 9.973 1.00 95.75 75 ILE A CA 1
ATOM 576 C C . ILE A 1 75 ? -1.574 -3.001 9.786 1.00 95.75 75 ILE A C 1
ATOM 578 O O . ILE A 1 75 ? -2.094 -3.592 8.835 1.00 95.75 75 ILE A O 1
ATOM 582 N N . ASP A 1 76 ? -0.793 -3.593 10.684 1.00 94.00 76 ASP A N 1
ATOM 583 C CA . ASP A 1 76 ? -0.645 -5.044 10.775 1.00 94.00 76 ASP A CA 1
ATOM 584 C C . ASP A 1 76 ? -1.784 -5.696 11.591 1.00 94.00 76 ASP A C 1
ATOM 586 O O . ASP A 1 76 ? -2.808 -5.074 11.901 1.00 94.00 76 ASP A O 1
ATOM 590 N N . GLN A 1 77 ? -1.619 -6.981 11.916 1.00 90.31 77 GLN A N 1
ATOM 591 C CA . GLN A 1 77 ? -2.586 -7.754 12.701 1.00 90.31 77 GLN A CA 1
ATOM 592 C C . GLN A 1 77 ? -2.672 -7.292 14.163 1.00 90.31 77 GLN A C 1
ATOM 594 O O . GLN A 1 77 ? -3.752 -7.356 14.753 1.00 90.31 77 GLN A O 1
ATOM 599 N N . ASP A 1 78 ? -1.566 -6.788 14.712 1.00 91.81 78 ASP A N 1
ATOM 600 C CA . ASP A 1 78 ? -1.455 -6.299 16.088 1.00 91.81 78 ASP A CA 1
ATOM 601 C C . ASP A 1 78 ? -1.893 -4.827 16.213 1.00 91.81 78 ASP A C 1
ATOM 603 O O . ASP A 1 78 ? -2.090 -4.314 17.315 1.00 91.81 78 ASP A O 1
ATOM 607 N N . GLY A 1 79 ? -2.112 -4.150 15.081 1.00 91.50 79 GLY A N 1
ATOM 608 C CA . GLY A 1 79 ? -2.525 -2.752 15.007 1.00 91.50 79 GLY A CA 1
ATOM 609 C C . GLY A 1 79 ? -1.363 -1.760 14.945 1.00 91.50 79 GLY A C 1
ATOM 610 O O . GLY A 1 79 ? -1.603 -0.556 15.054 1.00 91.50 79 GLY A O 1
ATOM 611 N N . ASN A 1 80 ? -0.126 -2.223 14.748 1.00 94.31 80 ASN A N 1
ATOM 612 C CA . ASN A 1 80 ? 1.020 -1.341 14.545 1.00 94.31 80 ASN A CA 1
ATOM 613 C C . ASN A 1 80 ? 0.885 -0.614 13.203 1.00 94.31 80 ASN A C 1
ATOM 615 O O . ASN A 1 80 ? 0.479 -1.207 12.203 1.00 94.31 80 ASN A O 1
ATOM 619 N N . ILE A 1 81 ? 1.235 0.672 13.185 1.00 95.00 81 ILE A N 1
ATOM 620 C CA . ILE A 1 81 ? 1.076 1.549 12.021 1.00 95.00 81 ILE A CA 1
ATOM 621 C C . ILE A 1 81 ? 2.339 1.517 11.158 1.00 95.00 81 ILE A C 1
ATOM 623 O O . ILE A 1 81 ? 3.449 1.671 11.662 1.00 95.00 81 ILE A O 1
ATOM 627 N N . TYR A 1 82 ? 2.149 1.401 9.845 1.00 94.94 82 TYR A N 1
ATOM 628 C CA . TYR A 1 82 ? 3.203 1.384 8.836 1.00 94.94 82 TYR A CA 1
ATOM 629 C C . TYR A 1 82 ? 2.907 2.363 7.702 1.00 94.94 82 TYR A C 1
ATOM 631 O O . TYR A 1 82 ? 1.754 2.593 7.328 1.00 94.94 82 TYR A O 1
ATOM 639 N N . ALA A 1 83 ? 3.972 2.884 7.097 1.00 95.00 83 ALA A N 1
ATOM 640 C CA . ALA A 1 83 ? 3.901 3.458 5.763 1.00 95.00 83 ALA A CA 1
ATOM 641 C C . ALA A 1 83 ? 4.094 2.337 4.732 1.00 95.00 83 ALA A C 1
ATOM 643 O O . ALA A 1 83 ? 5.095 1.627 4.756 1.00 95.00 83 ALA A O 1
ATOM 644 N N . ILE A 1 84 ? 3.137 2.184 3.820 1.00 93.69 84 ILE A N 1
ATOM 645 C CA . ILE A 1 84 ? 3.170 1.190 2.746 1.00 93.69 84 ILE A CA 1
ATOM 646 C C . ILE A 1 84 ? 3.378 1.933 1.434 1.00 93.69 84 ILE A C 1
ATOM 648 O O . ILE A 1 84 ? 2.524 2.719 1.018 1.00 93.69 84 ILE A O 1
ATOM 652 N N . LYS A 1 85 ? 4.514 1.700 0.781 1.00 92.06 85 LYS A N 1
ATOM 653 C CA . LYS A 1 85 ? 4.849 2.326 -0.499 1.00 92.06 85 LYS A CA 1
ATOM 654 C C . LYS A 1 85 ? 4.526 1.376 -1.649 1.00 92.06 85 LYS A C 1
ATOM 656 O O . LYS A 1 85 ? 4.916 0.215 -1.635 1.00 92.06 85 LYS A O 1
ATOM 661 N N . GLU A 1 86 ? 3.815 1.882 -2.646 1.00 91.00 86 GLU A N 1
ATOM 662 C CA . GLU A 1 86 ? 3.544 1.170 -3.891 1.00 91.00 86 GLU A CA 1
ATOM 663 C C . GLU A 1 86 ? 4.717 1.332 -4.853 1.00 91.00 86 GLU A C 1
ATOM 665 O O . GLU A 1 86 ? 5.140 2.453 -5.147 1.00 91.00 86 GLU A O 1
ATOM 670 N N . MET A 1 87 ? 5.204 0.209 -5.377 1.00 88.50 87 MET A N 1
ATOM 671 C CA . MET A 1 87 ? 6.143 0.203 -6.487 1.00 88.50 87 MET A CA 1
ATOM 672 C C . MET A 1 87 ? 5.374 0.104 -7.808 1.00 88.50 87 MET A C 1
ATOM 674 O O . MET A 1 87 ? 4.653 -0.863 -8.043 1.00 88.50 87 MET A O 1
ATOM 678 N N . LEU A 1 88 ? 5.543 1.090 -8.692 1.00 85.38 88 LEU A N 1
ATOM 679 C CA . LEU A 1 88 ? 4.994 1.029 -10.048 1.00 85.38 88 LEU A CA 1
ATOM 680 C C . LEU A 1 88 ? 5.958 0.275 -10.970 1.00 85.38 88 LEU A C 1
ATOM 682 O O . LEU A 1 88 ? 6.983 0.824 -11.368 1.00 85.38 88 LEU A O 1
ATOM 686 N N . ASP A 1 89 ? 5.610 -0.951 -11.352 1.00 83.12 89 ASP A N 1
ATOM 687 C CA . ASP A 1 89 ? 6.427 -1.783 -12.245 1.00 83.12 89 ASP A CA 1
ATOM 688 C C . ASP A 1 89 ? 5.980 -1.658 -13.712 1.00 83.12 89 ASP A C 1
ATOM 690 O O . ASP A 1 89 ? 5.349 -2.545 -14.281 1.00 83.12 89 ASP A O 1
ATOM 694 N N . ARG A 1 90 ? 6.247 -0.496 -14.319 1.00 85.38 90 ARG A N 1
ATOM 695 C CA . ARG A 1 90 ? 5.858 -0.172 -15.710 1.00 85.38 90 ARG A CA 1
ATOM 696 C C . ARG A 1 90 ? 7.052 0.022 -16.648 1.00 85.38 90 ARG A C 1
ATOM 698 O O . ARG A 1 90 ? 6.956 0.756 -17.629 1.00 85.38 90 ARG A O 1
ATOM 705 N N . PHE A 1 91 ? 8.188 -0.571 -16.303 1.00 87.06 91 PHE A N 1
ATOM 706 C CA . PHE A 1 91 ? 9.441 -0.411 -17.035 1.00 87.06 91 PHE A CA 1
ATOM 707 C C . PHE A 1 91 ? 9.460 -1.292 -18.284 1.00 87.06 91 PHE A C 1
ATOM 709 O O . PHE A 1 91 ? 9.063 -2.455 -18.240 1.00 87.06 91 PHE A O 1
ATOM 716 N N . THR A 1 92 ? 9.943 -0.742 -19.397 1.00 88.94 92 THR A N 1
ATOM 717 C CA . THR A 1 92 ? 10.157 -1.492 -20.644 1.00 88.94 92 THR A CA 1
ATOM 718 C C . THR A 1 92 ? 11.588 -2.012 -20.772 1.00 88.94 92 THR A C 1
ATOM 720 O O . THR A 1 92 ? 11.802 -3.019 -21.440 1.00 88.94 92 THR A O 1
ATOM 723 N N . ASP A 1 93 ? 12.556 -1.349 -20.129 1.00 93.88 93 ASP A N 1
ATOM 724 C CA . ASP A 1 93 ? 13.951 -1.791 -20.051 1.00 93.88 93 ASP A CA 1
ATOM 725 C C . ASP A 1 93 ? 14.200 -2.554 -18.729 1.00 93.88 93 ASP A C 1
ATOM 727 O O . ASP A 1 93 ? 14.010 -1.992 -17.642 1.00 93.88 93 ASP A O 1
ATOM 731 N N . PRO A 1 94 ? 14.649 -3.823 -18.782 1.00 93.19 94 PRO A N 1
ATOM 732 C CA . PRO A 1 94 ? 15.022 -4.594 -17.597 1.00 93.19 94 PRO A CA 1
ATOM 733 C C . PRO A 1 94 ? 16.092 -3.937 -16.716 1.00 93.19 94 PRO A C 1
ATOM 735 O O . PRO A 1 94 ? 16.072 -4.131 -15.499 1.00 93.19 94 PRO A O 1
ATOM 738 N N . LYS A 1 95 ? 17.023 -3.170 -17.297 1.00 93.56 95 LYS A N 1
ATOM 739 C CA . LYS A 1 95 ? 18.072 -2.480 -16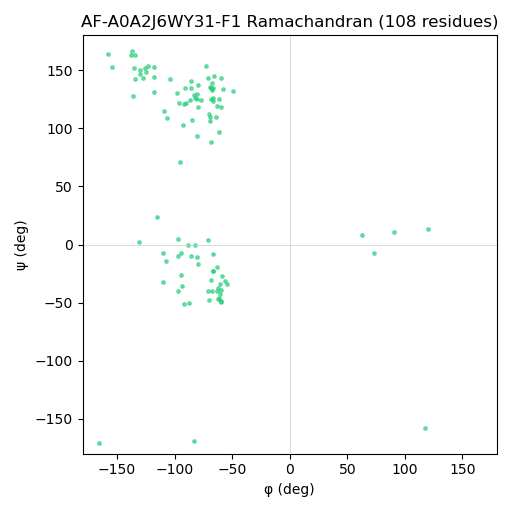.540 1.00 93.56 95 LYS A CA 1
ATOM 740 C C . LYS A 1 95 ? 17.488 -1.338 -15.713 1.00 93.56 95 LYS A C 1
ATOM 742 O O . LYS A 1 95 ? 17.738 -1.268 -14.513 1.00 93.56 95 LYS A O 1
ATOM 747 N N . GLU A 1 96 ? 16.653 -0.503 -16.328 1.00 90.50 96 GLU A N 1
ATOM 748 C CA . GLU A 1 96 ? 15.940 0.570 -15.624 1.00 90.50 96 GLU A CA 1
ATOM 749 C C . GLU A 1 96 ? 15.052 0.011 -14.510 1.00 90.50 96 GLU A C 1
ATOM 751 O O . GLU A 1 96 ? 14.999 0.570 -13.413 1.00 90.50 96 GLU A O 1
ATOM 756 N N . ARG A 1 97 ? 14.399 -1.132 -14.763 1.00 92.25 97 ARG A N 1
ATOM 757 C CA . ARG A 1 97 ? 13.627 -1.847 -13.745 1.00 92.25 97 ARG A CA 1
ATOM 758 C C . ARG A 1 97 ? 14.502 -2.257 -12.563 1.00 92.25 97 ARG A C 1
ATOM 760 O O . ARG A 1 97 ? 14.111 -2.024 -11.423 1.00 92.25 97 ARG A O 1
ATOM 767 N N . ALA A 1 98 ? 15.664 -2.863 -12.815 1.00 92.31 98 ALA A N 1
ATOM 768 C CA . ALA A 1 98 ? 16.572 -3.313 -11.760 1.00 92.31 98 ALA A CA 1
ATOM 769 C C . ALA A 1 98 ? 17.071 -2.142 -10.898 1.00 92.31 98 ALA A C 1
ATOM 771 O O . ALA A 1 98 ? 16.977 -2.205 -9.675 1.00 92.31 98 ALA A O 1
ATOM 772 N N . GLU A 1 99 ? 17.498 -1.044 -11.527 1.00 91.56 99 GLU A N 1
ATOM 773 C CA . GLU A 1 99 ? 17.917 0.179 -10.827 1.00 91.56 99 GLU A CA 1
ATOM 774 C C . GLU A 1 99 ? 16.763 0.800 -10.017 1.00 91.56 99 GLU A C 1
ATOM 776 O O . GLU A 1 99 ? 16.956 1.307 -8.909 1.00 91.56 99 GLU A O 1
ATOM 781 N N . ALA A 1 100 ? 15.532 0.760 -10.540 1.00 89.50 100 ALA A N 1
ATOM 782 C CA . ALA A 1 100 ? 14.358 1.230 -9.815 1.00 89.50 100 ALA A CA 1
ATOM 783 C C . ALA A 1 100 ? 14.023 0.357 -8.597 1.00 89.50 100 ALA A C 1
ATOM 785 O O . ALA A 1 100 ? 13.684 0.912 -7.553 1.00 89.50 100 ALA A O 1
ATOM 786 N N . VAL A 1 101 ? 14.141 -0.972 -8.710 1.00 90.31 101 VAL A N 1
ATOM 787 C CA . VAL A 1 101 ? 13.972 -1.908 -7.582 1.00 90.31 101 VAL A CA 1
ATOM 788 C C . VAL A 1 101 ? 15.024 -1.641 -6.509 1.00 90.31 101 VAL A C 1
ATOM 790 O O . VAL A 1 101 ? 14.681 -1.536 -5.336 1.00 90.31 101 VAL A O 1
ATOM 793 N N . GLU A 1 102 ? 16.290 -1.491 -6.897 1.00 92.19 102 GLU A N 1
ATOM 794 C CA . GLU A 1 102 ? 17.387 -1.243 -5.959 1.00 92.19 102 GLU A CA 1
ATOM 795 C C . GLU A 1 102 ? 17.164 0.047 -5.162 1.00 92.19 102 GLU A C 1
ATOM 797 O O . GLU A 1 102 ? 17.181 0.025 -3.932 1.00 92.19 102 GLU A O 1
ATOM 802 N N . ARG A 1 103 ? 16.847 1.158 -5.843 1.00 88.88 103 ARG A N 1
ATOM 803 C CA . ARG A 1 103 ? 16.537 2.428 -5.166 1.00 88.88 103 ARG A CA 1
ATOM 804 C C . ARG A 1 103 ? 15.298 2.334 -4.282 1.00 88.88 103 ARG A C 1
ATOM 806 O O . ARG A 1 103 ? 15.290 2.896 -3.193 1.00 88.88 103 ARG A O 1
ATOM 813 N N . PHE A 1 104 ? 14.259 1.637 -4.743 1.00 90.31 104 PHE A N 1
ATOM 814 C CA . PHE A 1 104 ? 13.044 1.439 -3.959 1.00 90.31 104 PHE A CA 1
ATOM 815 C C . PHE A 1 104 ? 13.335 0.689 -2.653 1.00 90.31 104 PHE A C 1
ATOM 817 O O . PHE A 1 104 ? 12.832 1.087 -1.606 1.00 90.31 104 PHE A O 1
ATOM 824 N N . ASN A 1 105 ? 14.172 -0.349 -2.705 1.00 88.69 105 ASN A N 1
ATOM 825 C CA . ASN A 1 105 ? 14.557 -1.124 -1.527 1.00 88.69 105 ASN A CA 1
ATOM 826 C C . ASN A 1 105 ? 15.487 -0.337 -0.595 1.00 88.69 105 ASN A C 1
ATOM 828 O O . ASN A 1 105 ? 15.294 -0.384 0.614 1.00 88.69 105 ASN A O 1
ATOM 832 N N . ALA A 1 106 ? 16.436 0.433 -1.137 1.00 89.31 106 ALA A N 1
ATOM 833 C CA . ALA A 1 106 ? 17.320 1.281 -0.335 1.00 89.31 106 ALA A CA 1
ATOM 834 C C . ALA A 1 106 ? 16.543 2.331 0.483 1.00 89.31 106 ALA A C 1
ATOM 836 O O . ALA A 1 106 ? 16.920 2.648 1.605 1.00 89.31 106 ALA A O 1
ATOM 837 N N . GLU A 1 107 ? 15.425 2.842 -0.046 1.00 82.19 107 GLU A N 1
ATOM 838 C CA . GLU A 1 107 ? 14.530 3.734 0.704 1.00 82.19 107 GLU A CA 1
ATOM 839 C C . GLU A 1 107 ? 13.822 3.058 1.886 1.00 82.19 107 GLU A C 1
ATOM 841 O O . GLU A 1 107 ? 13.388 3.757 2.795 1.00 82.19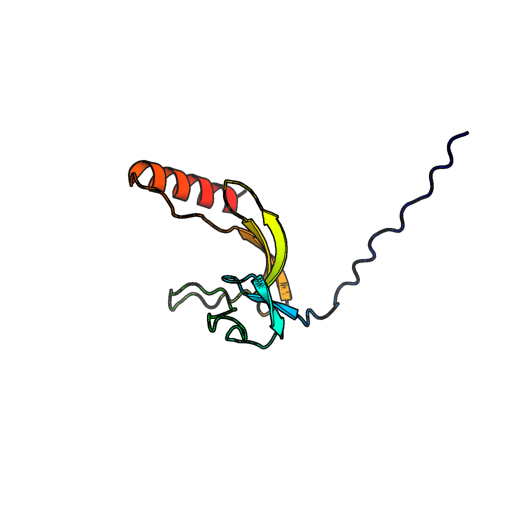 107 GLU A O 1
ATOM 846 N N . ALA A 1 108 ? 13.678 1.731 1.886 1.00 83.06 108 ALA A N 1
ATOM 847 C CA . ALA A 1 108 ? 13.033 1.006 2.980 1.00 83.06 108 ALA A CA 1
ATOM 848 C C . ALA A 1 108 ? 13.962 0.785 4.189 1.00 83.06 108 ALA A C 1
ATOM 850 O O . ALA A 1 108 ? 13.477 0.453 5.269 1.00 83.06 108 ALA A O 1
ATOM 851 N N . GLU A 1 109 ? 15.277 0.945 4.005 1.00 84.19 109 GLU A N 1
ATOM 852 C CA . GLU A 1 109 ? 16.299 0.787 5.051 1.00 84.19 109 GLU A CA 1
ATOM 853 C C . GLU A 1 109 ? 16.687 2.114 5.734 1.00 84.19 109 GLU A C 1
ATOM 855 O O . GLU A 1 109 ? 17.435 2.097 6.714 1.00 84.19 109 GLU A O 1
ATOM 860 N N . LEU A 1 110 ? 16.192 3.247 5.219 1.00 70.25 110 LEU A N 1
ATOM 861 C CA . LEU A 1 110 ? 16.421 4.609 5.726 1.00 70.25 110 LEU A CA 1
ATOM 862 C C . LEU A 1 110 ? 15.428 4.996 6.830 1.00 70.25 110 LEU A C 1
ATOM 864 O O . LEU A 1 110 ? 15.885 5.620 7.815 1.00 70.25 110 LEU A O 1
#

pLDDT: mean 84.56, std 17.68, range [37.09, 98.19]